Protein AF-A0A368TE28-F1 (afdb_monomer_lite)

Sequence (108 aa):
MIFASASGVLGYGISDTSSVEEIRNESIMNYPGFDHIDAVKDGRVYFVSTGTSSTHHSVWLSCMAKYFYPELFEDVDPVAIHKEWLETFLGIEYEGVYAYPTPWIEGS

pLDDT: mean 89.83, std 8.9, range [46.59, 97.25]

Radius of gyration: 14.14 Å; chains: 1; bounding box: 33×26×39 Å

Structure (mmCIF, N/CA/C/O backbone):
data_AF-A0A368TE28-F1
#
_entry.id   AF-A0A368TE28-F1
#
loop_
_atom_site.group_PDB
_atom_site.id
_atom_site.type_symbol
_atom_site.label_atom_id
_atom_site.label_alt_id
_atom_site.label_comp_id
_atom_site.label_asym_id
_atom_site.label_entity_id
_atom_site.label_seq_id
_atom_site.pdbx_PDB_ins_code
_atom_site.Cartn_x
_atom_site.Cartn_y
_atom_site.Cartn_z
_atom_site.occupancy
_atom_site.B_iso_or_equiv
_atom_site.auth_seq_id
_atom_site.auth_comp_id
_atom_site.auth_asym_id
_atom_site.auth_atom_id
_atom_site.pdbx_PDB_model_num
ATOM 1 N N . MET A 1 1 ? 6.717 -8.311 -10.764 1.00 78.31 1 MET A N 1
ATOM 2 C CA . MET A 1 1 ? 6.165 -7.369 -9.773 1.00 78.31 1 MET A CA 1
ATOM 3 C C . MET A 1 1 ? 7.274 -6.953 -8.825 1.00 78.31 1 MET A C 1
ATOM 5 O O . MET A 1 1 ? 8.075 -7.811 -8.472 1.00 78.31 1 MET A O 1
ATOM 9 N N . ILE A 1 2 ? 7.336 -5.676 -8.455 1.00 83.81 2 ILE A N 1
ATOM 10 C CA . ILE A 1 2 ? 8.302 -5.132 -7.486 1.00 83.81 2 ILE A CA 1
ATOM 11 C C . ILE A 1 2 ? 7.530 -4.618 -6.266 1.00 83.81 2 ILE A C 1
ATOM 13 O O . ILE A 1 2 ? 6.571 -3.868 -6.439 1.00 83.81 2 ILE A O 1
ATOM 17 N N . PHE A 1 3 ? 7.969 -5.008 -5.062 1.00 76.31 3 PHE A N 1
ATOM 18 C CA . PHE A 1 3 ? 7.515 -4.427 -3.795 1.00 76.31 3 PHE A CA 1
ATOM 19 C C . PHE A 1 3 ? 8.614 -3.619 -3.142 1.00 76.31 3 PHE A C 1
ATOM 21 O O . PHE A 1 3 ? 9.717 -4.121 -2.926 1.00 76.31 3 PHE A O 1
ATOM 28 N N . ALA A 1 4 ? 8.268 -2.399 -2.763 1.00 78.25 4 ALA A N 1
ATOM 29 C CA . ALA A 1 4 ? 9.099 -1.562 -1.926 1.00 78.25 4 ALA A CA 1
ATOM 30 C C . ALA A 1 4 ? 8.356 -1.208 -0.633 1.00 78.25 4 ALA A C 1
ATOM 32 O O . ALA A 1 4 ? 7.145 -0.983 -0.614 1.00 78.25 4 ALA A O 1
ATOM 33 N N . SER A 1 5 ? 9.102 -1.164 0.467 1.00 69.19 5 SER A N 1
ATOM 34 C CA . SER A 1 5 ? 8.631 -0.545 1.702 1.00 69.19 5 SER A CA 1
ATOM 35 C C . SER A 1 5 ? 8.888 0.954 1.613 1.00 69.19 5 SER A C 1
ATOM 37 O O . SER A 1 5 ? 9.985 1.371 1.240 1.00 69.19 5 SER A O 1
ATOM 39 N N . ALA A 1 6 ? 7.889 1.759 1.957 1.00 64.44 6 ALA A N 1
ATOM 40 C CA . ALA A 1 6 ? 7.952 3.214 1.882 1.00 64.44 6 ALA A CA 1
ATOM 41 C C . ALA A 1 6 ? 7.904 3.807 3.301 1.00 64.44 6 ALA A C 1
ATOM 43 O O . ALA A 1 6 ? 6.858 4.229 3.790 1.00 64.44 6 ALA A O 1
ATOM 44 N N . SER A 1 7 ? 9.043 3.793 4.001 1.00 66.75 7 SER A N 1
ATOM 45 C CA . SER A 1 7 ? 9.148 4.424 5.323 1.00 66.75 7 SER A CA 1
ATOM 46 C C . SER A 1 7 ? 9.151 5.944 5.176 1.00 66.75 7 SER A C 1
ATOM 48 O O . SER A 1 7 ? 9.985 6.488 4.458 1.00 66.75 7 SER A O 1
ATOM 50 N N . GLY A 1 8 ? 8.241 6.630 5.867 1.00 79.38 8 GLY A N 1
ATOM 51 C CA . GLY A 1 8 ? 8.164 8.097 5.879 1.00 79.38 8 GLY A CA 1
ATOM 52 C C . GLY A 1 8 ? 7.451 8.737 4.683 1.00 79.38 8 GLY A C 1
ATOM 53 O O . GLY A 1 8 ? 7.297 9.951 4.682 1.00 79.38 8 GLY A O 1
ATOM 54 N N . VAL A 1 9 ? 6.990 7.949 3.703 1.00 88.38 9 VAL A N 1
ATOM 55 C CA . VAL A 1 9 ? 6.186 8.431 2.556 1.00 88.38 9 VAL A CA 1
ATOM 56 C C . VAL A 1 9 ? 4.835 7.716 2.420 1.00 88.38 9 VAL A C 1
ATOM 58 O O . VAL A 1 9 ? 4.032 8.080 1.574 1.00 88.38 9 VAL A O 1
ATOM 61 N N . LEU A 1 10 ? 4.579 6.698 3.251 1.00 92.56 10 LEU A N 1
ATOM 62 C CA . LEU A 1 10 ? 3.284 6.033 3.421 1.00 92.56 10 LEU A CA 1
ATOM 63 C C . LEU A 1 10 ? 3.083 5.660 4.895 1.00 92.56 10 LEU A C 1
ATOM 65 O O . LEU A 1 10 ? 4.006 5.173 5.556 1.00 92.56 10 LEU A O 1
ATOM 69 N N . GLY A 1 11 ? 1.867 5.815 5.407 1.00 91.38 11 GLY A N 1
ATOM 70 C CA . GLY A 1 11 ? 1.501 5.453 6.770 1.00 91.38 11 GLY A CA 1
ATOM 71 C C . GLY A 1 11 ? 0.487 6.402 7.402 1.00 91.38 11 GLY A C 1
ATOM 72 O O . GLY A 1 11 ? -0.138 7.219 6.730 1.00 91.38 11 GLY A O 1
ATOM 73 N N . TYR A 1 12 ? 0.354 6.273 8.722 1.00 91.44 12 TYR A N 1
ATOM 74 C CA . TYR A 1 12 ? -0.582 7.061 9.521 1.00 91.44 12 TYR A CA 1
ATOM 75 C C . TYR A 1 12 ? -0.305 8.563 9.375 1.00 91.44 12 TYR A C 1
ATOM 77 O O . TYR A 1 12 ? 0.845 8.989 9.501 1.00 91.44 12 TYR A O 1
ATOM 85 N N . GLY A 1 13 ? -1.349 9.353 9.120 1.00 91.69 13 GLY A N 1
ATOM 86 C CA . GLY A 1 13 ? -1.250 10.811 8.969 1.00 91.69 13 GLY A CA 1
ATOM 87 C C . GLY A 1 13 ? -0.617 11.297 7.658 1.00 91.69 13 GLY A C 1
ATOM 88 O O . GLY A 1 13 ? -0.397 12.495 7.493 1.00 91.69 13 GLY A O 1
ATOM 89 N N . ILE A 1 14 ? -0.307 10.398 6.717 1.00 92.12 14 ILE A N 1
ATOM 90 C CA . ILE A 1 14 ? 0.209 10.762 5.390 1.00 92.12 14 ILE A CA 1
ATOM 91 C C . ILE A 1 14 ? -0.936 10.718 4.383 1.00 92.12 14 ILE A C 1
ATOM 93 O O . ILE A 1 14 ? -1.401 9.637 4.039 1.00 92.12 14 ILE A O 1
ATOM 97 N N . SER A 1 15 ? -1.379 11.876 3.900 1.00 90.38 15 SER A N 1
ATOM 98 C CA . SER A 1 15 ? -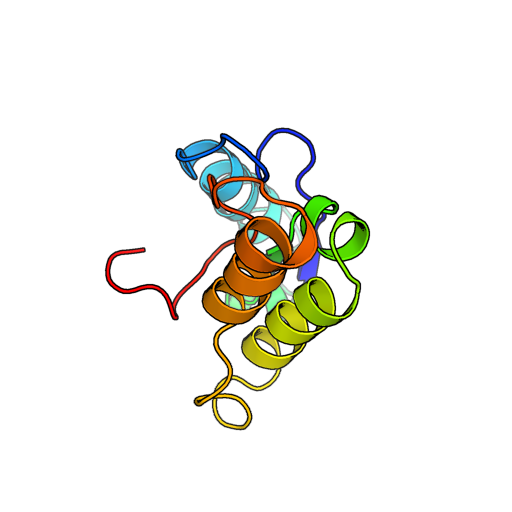2.418 11.993 2.863 1.00 90.38 15 SER A CA 1
ATOM 99 C C . SER A 1 15 ? -1.870 12.332 1.475 1.00 90.38 15 SER A C 1
ATOM 101 O O . SER A 1 15 ? -2.542 12.072 0.481 1.00 90.38 15 SER A O 1
ATOM 103 N N . ASP A 1 16 ? -0.660 12.888 1.398 1.00 91.31 16 ASP A N 1
ATOM 104 C CA . ASP A 1 16 ? 0.002 13.231 0.140 1.00 91.31 16 ASP A CA 1
ATOM 105 C C . ASP A 1 16 ? 0.806 12.042 -0.401 1.00 91.31 16 ASP A C 1
ATOM 107 O O . ASP A 1 16 ? 1.740 11.555 0.238 1.00 91.31 16 ASP A O 1
ATOM 111 N N . THR A 1 17 ? 0.445 11.582 -1.596 1.00 92.88 17 THR A N 1
ATOM 112 C CA . THR A 1 17 ? 1.108 10.478 -2.297 1.00 92.88 17 THR A CA 1
ATOM 113 C C . THR A 1 17 ? 2.202 10.947 -3.255 1.00 92.88 17 THR A C 1
ATOM 115 O O . THR A 1 17 ? 2.920 10.104 -3.795 1.00 92.88 17 THR A O 1
ATOM 118 N N . SER A 1 18 ? 2.406 12.259 -3.423 1.00 93.00 18 SER A N 1
ATOM 119 C CA . SER A 1 18 ? 3.356 12.820 -4.397 1.00 93.00 18 SER A CA 1
ATOM 120 C C 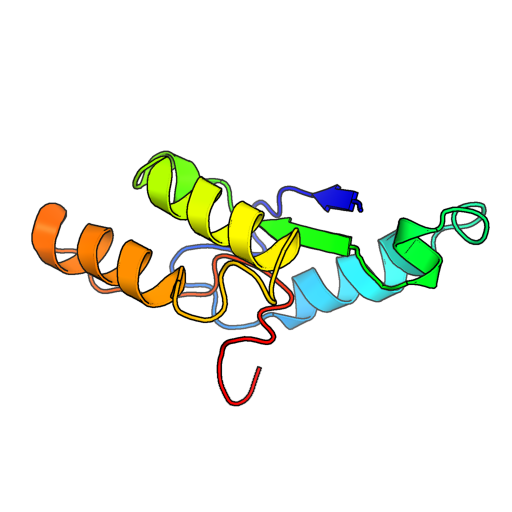. SER A 1 18 ? 4.772 12.264 -4.223 1.00 93.00 18 SER A C 1
ATOM 122 O O . SER A 1 18 ? 5.430 11.918 -5.198 1.00 93.00 18 SER A O 1
ATOM 124 N N . SER A 1 19 ? 5.243 12.099 -2.980 1.00 92.25 19 SER A N 1
ATOM 125 C CA . SER A 1 19 ? 6.586 11.561 -2.720 1.00 92.25 19 SER A CA 1
ATOM 126 C C . SER A 1 19 ? 6.734 10.089 -3.113 1.00 92.25 19 SER A C 1
ATOM 128 O O . SER A 1 19 ? 7.766 9.699 -3.657 1.00 92.25 19 SER A O 1
ATOM 130 N N . VAL A 1 20 ? 5.732 9.244 -2.843 1.00 94.00 20 VAL A N 1
ATOM 131 C CA . VAL A 1 20 ? 5.797 7.828 -3.247 1.00 94.00 20 VAL A CA 1
ATOM 132 C C . VAL A 1 20 ? 5.582 7.672 -4.753 1.00 94.00 20 VAL A C 1
ATOM 134 O O . VAL A 1 20 ? 6.198 6.800 -5.366 1.00 94.00 20 VAL A O 1
ATOM 137 N N . GLU A 1 21 ? 4.781 8.547 -5.360 1.00 94.31 21 GLU A N 1
ATOM 138 C CA . GLU A 1 21 ? 4.622 8.642 -6.807 1.00 94.31 21 GLU A CA 1
ATOM 139 C C . GLU A 1 21 ? 5.940 9.011 -7.494 1.00 94.31 21 GLU A C 1
ATOM 141 O O . GLU A 1 21 ? 6.354 8.317 -8.422 1.00 94.31 21 GLU A O 1
ATOM 146 N N . GLU A 1 22 ? 6.641 10.033 -7.001 1.00 93.56 22 GLU A N 1
ATOM 147 C CA . GLU A 1 22 ? 7.949 10.448 -7.512 1.00 93.56 22 GLU A CA 1
ATOM 148 C C . GLU A 1 22 ? 8.973 9.311 -7.395 1.00 93.56 22 GLU A C 1
ATOM 150 O O . GLU A 1 22 ? 9.644 8.968 -8.368 1.00 93.56 22 GLU A O 1
ATOM 155 N N . ILE A 1 23 ? 9.052 8.641 -6.239 1.00 93.31 23 ILE A N 1
ATOM 156 C CA . ILE A 1 23 ? 9.945 7.484 -6.062 1.00 93.31 23 ILE A CA 1
ATOM 157 C C . ILE A 1 23 ? 9.584 6.368 -7.050 1.00 93.31 23 ILE A C 1
ATOM 159 O O . ILE A 1 23 ? 10.466 5.774 -7.677 1.00 93.31 23 ILE A O 1
ATOM 163 N N . ARG A 1 24 ? 8.293 6.061 -7.210 1.00 93.94 24 ARG A N 1
ATOM 164 C CA . ARG A 1 24 ? 7.846 5.029 -8.144 1.00 93.94 24 ARG A CA 1
ATOM 165 C C . ARG A 1 24 ? 8.241 5.385 -9.572 1.00 93.94 24 ARG A C 1
ATOM 167 O O . ARG A 1 24 ? 8.904 4.582 -10.225 1.00 93.94 24 ARG A O 1
ATOM 174 N N . ASN A 1 25 ? 7.818 6.549 -10.044 1.00 92.62 25 ASN A N 1
ATOM 175 C CA . ASN A 1 25 ? 7.881 6.931 -11.448 1.00 92.62 25 ASN A CA 1
ATOM 176 C C . ASN A 1 25 ? 9.297 7.361 -11.837 1.00 92.62 25 ASN A C 1
ATOM 178 O O . ASN A 1 25 ? 9.872 6.815 -12.774 1.00 92.62 25 ASN A O 1
ATOM 182 N N . GLU A 1 26 ? 9.900 8.267 -11.073 1.00 91.00 26 GLU A N 1
ATOM 183 C CA . GLU A 1 26 ? 11.180 8.871 -11.439 1.00 91.00 26 GLU A CA 1
ATOM 184 C C . GLU A 1 26 ? 12.382 8.035 -11.012 1.00 91.00 26 GLU A C 1
ATOM 186 O O . GLU A 1 26 ? 13.417 8.071 -11.675 1.00 91.00 26 GLU A O 1
ATOM 191 N N . SER A 1 27 ? 12.264 7.244 -9.939 1.00 90.81 27 SER A N 1
ATOM 192 C CA . SER A 1 27 ? 13.392 6.428 -9.469 1.00 90.81 27 SER A CA 1
ATOM 193 C C . SER A 1 27 ? 13.329 4.983 -9.948 1.00 90.81 27 SER A C 1
ATOM 195 O O . SER A 1 27 ? 14.302 4.511 -10.521 1.00 90.81 27 SER A O 1
ATOM 197 N N . ILE A 1 28 ? 12.230 4.256 -9.704 1.00 91.88 28 ILE A N 1
ATOM 198 C CA . ILE A 1 28 ? 12.170 2.810 -10.001 1.00 91.88 28 ILE A CA 1
ATOM 199 C C . ILE A 1 28 ? 11.801 2.551 -11.461 1.00 91.88 28 ILE A C 1
ATOM 201 O O . ILE A 1 28 ? 12.472 1.769 -12.134 1.00 91.88 28 ILE A O 1
ATOM 205 N N . MET A 1 29 ? 10.733 3.183 -11.948 1.00 93.00 29 MET A N 1
ATOM 206 C CA . MET A 1 29 ? 10.228 2.951 -13.303 1.00 93.00 29 MET A CA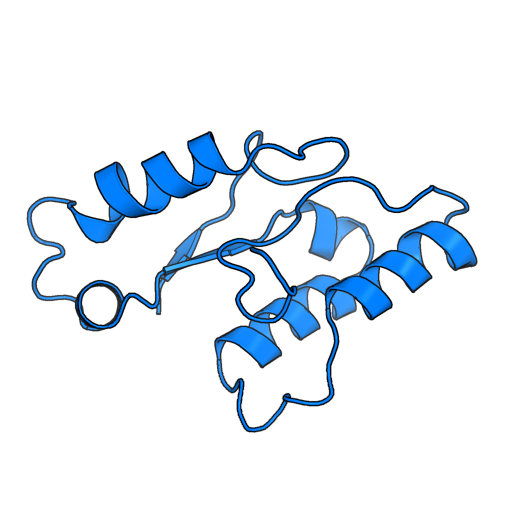 1
ATOM 207 C C . MET A 1 29 ? 11.192 3.480 -14.373 1.00 93.00 29 MET A C 1
ATOM 209 O O . MET A 1 29 ? 11.341 2.850 -15.416 1.00 93.00 29 MET A O 1
ATOM 213 N N . ASN A 1 30 ? 11.893 4.581 -14.086 1.00 92.75 30 ASN A N 1
ATOM 214 C CA . ASN A 1 30 ? 12.878 5.200 -14.977 1.00 92.75 30 ASN A CA 1
ATOM 215 C C . ASN A 1 30 ? 14.336 4.795 -14.671 1.00 92.75 30 ASN A C 1
ATOM 217 O O . ASN A 1 30 ? 15.266 5.381 -15.232 1.00 92.75 30 ASN A O 1
ATOM 221 N N . TYR A 1 31 ? 14.570 3.805 -13.795 1.00 93.50 31 TYR A N 1
ATOM 222 C CA . TYR A 1 31 ? 15.932 3.427 -13.413 1.00 93.50 31 TYR A CA 1
ATOM 223 C C . TYR A 1 31 ? 16.730 2.910 -14.626 1.00 93.50 31 TYR A C 1
ATOM 225 O O . TYR A 1 31 ? 16.273 1.985 -15.310 1.00 93.50 31 TYR A O 1
ATOM 233 N N . PRO A 1 32 ? 17.945 3.430 -14.891 1.00 93.94 32 PRO A N 1
ATOM 234 C CA . PRO A 1 32 ? 18.771 2.943 -15.987 1.00 93.94 32 PRO A CA 1
ATOM 235 C C . PRO A 1 32 ? 19.041 1.439 -15.877 1.00 93.94 32 PRO A C 1
ATOM 237 O O . PRO A 1 32 ? 19.608 0.957 -14.898 1.00 93.94 32 PRO A O 1
ATOM 240 N N . GLY A 1 33 ? 18.644 0.696 -16.909 1.00 91.81 33 GLY A N 1
ATOM 241 C CA . GLY A 1 33 ? 18.787 -0.754 -16.960 1.00 91.81 33 GLY A CA 1
ATOM 242 C C . GLY A 1 33 ? 17.628 -1.533 -16.343 1.00 91.81 33 GLY A C 1
ATOM 243 O O . GLY A 1 33 ? 17.735 -2.748 -16.262 1.00 91.81 33 GLY A O 1
ATOM 244 N N . PHE A 1 34 ? 16.532 -0.903 -15.907 1.00 94.00 34 PHE A N 1
ATOM 245 C CA . PHE A 1 34 ? 15.311 -1.616 -15.485 1.00 94.00 34 PHE A CA 1
ATOM 246 C C . PHE A 1 34 ? 14.272 -1.759 -16.607 1.00 94.00 34 PHE A C 1
ATOM 248 O O . PHE A 1 34 ? 13.281 -2.471 -16.454 1.00 94.00 34 PHE A O 1
ATOM 255 N N . ASP A 1 35 ? 14.533 -1.165 -17.765 1.00 91.56 35 ASP A N 1
ATOM 256 C CA . ASP A 1 35 ? 13.717 -1.202 -18.981 1.00 91.56 35 ASP A CA 1
ATOM 257 C C . ASP A 1 35 ? 13.430 -2.624 -19.496 1.00 91.56 35 ASP A C 1
ATOM 259 O O . ASP A 1 35 ? 12.402 -2.876 -20.125 1.00 91.56 35 ASP A O 1
ATOM 263 N N . HIS A 1 36 ? 14.299 -3.589 -19.190 1.00 93.94 36 HIS A N 1
ATOM 264 C CA . HIS A 1 36 ? 14.101 -4.990 -19.560 1.00 93.94 36 HIS A CA 1
ATOM 265 C C . HIS A 1 36 ? 13.232 -5.786 -18.569 1.00 93.94 36 HIS A C 1
ATOM 267 O O . HIS A 1 36 ? 12.815 -6.895 -18.908 1.00 93.94 36 HIS A O 1
ATOM 273 N N . ILE A 1 37 ? 12.930 -5.247 -17.384 1.00 95.31 37 ILE A N 1
ATOM 274 C CA . ILE A 1 37 ? 12.173 -5.930 -16.328 1.00 95.31 37 ILE A CA 1
ATOM 275 C C . ILE A 1 37 ? 10.672 -5.835 -16.624 1.00 95.31 37 ILE A C 1
ATOM 277 O O . ILE A 1 37 ? 10.102 -4.747 -16.644 1.00 95.31 37 ILE A O 1
ATOM 281 N N . ASP A 1 38 ? 9.992 -6.973 -16.768 1.00 95.56 38 ASP A N 1
ATOM 282 C CA . ASP A 1 38 ? 8.556 -7.000 -17.104 1.00 95.56 38 ASP A CA 1
ATOM 283 C C . ASP A 1 38 ? 7.683 -6.309 -16.049 1.00 95.56 38 ASP A C 1
ATOM 285 O O . ASP A 1 38 ? 6.697 -5.659 -16.366 1.00 95.56 38 ASP A O 1
ATOM 289 N N . ALA A 1 39 ? 8.085 -6.365 -14.776 1.00 91.88 39 ALA A N 1
ATOM 290 C CA . ALA A 1 39 ? 7.416 -5.620 -13.712 1.00 91.88 39 ALA A CA 1
ATOM 291 C C . ALA A 1 39 ? 7.383 -4.105 -13.970 1.00 91.88 39 ALA A C 1
ATOM 293 O O . ALA A 1 39 ? 6.397 -3.463 -13.629 1.00 91.88 39 ALA A O 1
ATOM 294 N N . VAL A 1 40 ? 8.453 -3.558 -14.548 1.00 92.94 40 VAL A N 1
ATOM 295 C CA . VAL A 1 40 ? 8.574 -2.134 -14.869 1.00 92.94 40 VAL A CA 1
ATOM 296 C C . VAL A 1 40 ? 7.818 -1.825 -16.156 1.00 92.94 40 VAL A C 1
ATOM 298 O O . VAL A 1 40 ? 7.017 -0.898 -16.167 1.00 92.94 40 VAL A O 1
ATOM 301 N N . LYS A 1 41 ? 7.959 -2.653 -17.199 1.00 93.38 41 LYS A N 1
ATOM 302 C CA . LYS A 1 41 ? 7.194 -2.496 -18.452 1.00 93.38 41 LYS A CA 1
ATOM 303 C C . LYS A 1 41 ? 5.683 -2.487 -18.222 1.00 93.38 41 LYS A C 1
ATOM 305 O O . LYS A 1 41 ? 4.976 -1.679 -18.811 1.00 93.38 41 LYS A O 1
ATOM 310 N N . ASP A 1 42 ? 5.209 -3.357 -17.334 1.00 92.44 42 ASP A N 1
ATOM 311 C CA . ASP A 1 42 ? 3.785 -3.521 -17.043 1.00 92.44 42 ASP A CA 1
ATOM 312 C C . ASP A 1 42 ? 3.284 -2.576 -15.933 1.00 92.44 42 ASP A C 1
ATOM 314 O O . ASP A 1 42 ? 2.141 -2.694 -15.496 1.00 92.44 42 ASP A O 1
ATOM 318 N N . GLY A 1 43 ? 4.131 -1.690 -15.390 1.00 91.38 43 GLY A N 1
ATOM 319 C CA . GLY A 1 43 ? 3.750 -0.790 -14.293 1.00 91.38 43 GLY A CA 1
ATOM 320 C C . GLY A 1 43 ? 3.433 -1.484 -12.961 1.00 91.38 43 GLY A C 1
ATOM 321 O O . GLY A 1 43 ? 2.844 -0.873 -12.065 1.00 91.38 43 GLY A O 1
ATOM 322 N N . ARG A 1 44 ? 3.845 -2.743 -12.789 1.00 92.88 44 ARG A N 1
ATOM 323 C CA . ARG A 1 44 ? 3.615 -3.579 -11.597 1.00 92.88 44 ARG A CA 1
ATOM 324 C C . ARG A 1 44 ? 4.669 -3.329 -10.517 1.00 92.88 44 ARG A C 1
ATOM 326 O O . ARG A 1 44 ? 5.399 -4.245 -10.111 1.00 92.88 44 ARG A O 1
ATOM 333 N N . VAL A 1 45 ? 4.740 -2.075 -10.079 1.00 93.62 45 VAL A N 1
ATOM 334 C CA . VAL A 1 45 ? 5.581 -1.578 -8.983 1.00 93.62 45 VAL A CA 1
ATOM 335 C C . VAL A 1 45 ? 4.666 -1.006 -7.911 1.00 93.62 45 VAL A C 1
ATOM 337 O O . VAL A 1 45 ? 3.938 -0.045 -8.170 1.00 93.62 45 VAL A O 1
ATOM 340 N N . TYR A 1 46 ? 4.711 -1.610 -6.728 1.00 93.69 46 TYR A N 1
ATOM 341 C CA . TYR A 1 46 ? 3.785 -1.341 -5.638 1.00 93.69 46 TYR A CA 1
ATOM 342 C C . TYR A 1 46 ? 4.536 -1.073 -4.336 1.00 93.69 46 TYR A C 1
ATOM 344 O O . TYR A 1 46 ? 5.611 -1.621 -4.070 1.00 93.69 46 TYR A O 1
ATOM 352 N N . PHE A 1 47 ? 3.924 -0.255 -3.497 1.00 94.31 47 PHE A N 1
ATOM 353 C CA . PHE A 1 47 ? 4.424 0.148 -2.200 1.00 94.31 47 PHE A CA 1
ATOM 354 C C . PHE A 1 47 ? 3.386 -0.197 -1.148 1.00 94.31 47 PHE A C 1
ATOM 356 O O . PHE A 1 47 ? 2.195 0.042 -1.346 1.00 94.31 47 PHE A O 1
ATOM 363 N N . VAL A 1 48 ? 3.835 -0.756 -0.027 1.00 92.25 48 VAL A N 1
ATOM 364 C CA . VAL A 1 48 ? 2.991 -0.984 1.150 1.00 92.25 48 VAL A CA 1
ATOM 365 C C . VAL A 1 48 ? 3.765 -0.580 2.395 1.00 92.25 48 VAL A C 1
ATOM 367 O O . VAL A 1 48 ? 4.902 -1.004 2.605 1.00 92.25 48 VAL A O 1
ATOM 370 N N . SER A 1 49 ? 3.146 0.263 3.216 1.00 91.88 49 SER A N 1
ATOM 371 C CA . SER A 1 49 ? 3.689 0.716 4.491 1.00 91.88 49 SER A CA 1
ATOM 372 C C . SER A 1 49 ? 3.814 -0.459 5.455 1.00 91.88 49 SER A C 1
ATOM 374 O O . SER A 1 49 ? 2.889 -1.263 5.605 1.00 91.88 49 SER A O 1
ATOM 376 N N . THR A 1 50 ? 4.929 -0.528 6.181 1.00 86.50 50 THR A N 1
ATOM 377 C CA . THR A 1 50 ? 5.133 -1.518 7.251 1.00 86.50 50 THR A CA 1
ATOM 378 C C . THR A 1 50 ? 4.112 -1.377 8.378 1.00 86.50 50 THR A C 1
ATOM 380 O O . THR A 1 50 ? 3.833 -2.361 9.061 1.00 86.50 50 THR A O 1
ATOM 383 N N . GLY A 1 51 ? 3.490 -0.198 8.521 1.00 84.50 51 GLY A N 1
ATOM 384 C CA . GLY A 1 51 ? 2.398 0.041 9.464 1.00 84.50 51 GLY A CA 1
ATOM 385 C C . GLY A 1 51 ? 1.235 -0.941 9.302 1.00 84.50 51 GLY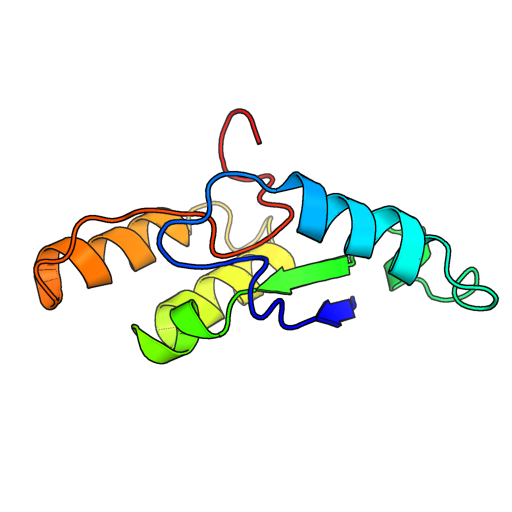 A C 1
ATOM 386 O O . GLY A 1 51 ? 0.650 -1.341 10.300 1.00 84.50 51 GLY A O 1
ATOM 387 N N . THR A 1 52 ? 0.967 -1.418 8.082 1.00 84.25 52 THR A N 1
ATOM 388 C CA . THR A 1 52 ? -0.074 -2.432 7.828 1.00 84.25 52 THR A CA 1
ATOM 389 C C . THR A 1 52 ? 0.211 -3.747 8.552 1.00 84.25 52 THR A C 1
ATOM 391 O O . THR A 1 52 ? -0.655 -4.266 9.249 1.00 84.25 52 THR A O 1
ATOM 394 N N . SER A 1 53 ? 1.443 -4.261 8.463 1.00 84.00 53 SER A N 1
ATOM 395 C CA . SER A 1 53 ? 1.830 -5.499 9.146 1.00 84.00 53 SER A CA 1
ATOM 396 C C . SER A 1 53 ? 1.962 -5.312 10.657 1.00 84.00 53 SER A C 1
ATOM 398 O O . SER A 1 53 ? 1.781 -6.283 11.388 1.00 84.00 53 SER A O 1
ATOM 400 N N . SER A 1 54 ? 2.284 -4.099 11.118 1.00 85.50 54 SER A N 1
ATOM 401 C CA . SER A 1 54 ? 2.340 -3.766 12.546 1.00 85.50 54 SER A CA 1
ATOM 402 C C . SER A 1 54 ? 0.952 -3.643 13.177 1.00 85.50 54 SER A C 1
ATOM 404 O O . SER A 1 54 ? 0.801 -3.998 14.341 1.00 85.50 54 SER A O 1
ATOM 406 N N . THR A 1 55 ? -0.057 -3.166 12.433 1.00 89.00 55 THR A N 1
ATOM 407 C CA . THR A 1 55 ? -1.458 -3.169 12.884 1.00 89.00 55 THR A CA 1
ATOM 408 C C . THR A 1 55 ? -1.968 -4.602 12.999 1.00 89.00 55 THR A C 1
ATOM 410 O O . THR A 1 55 ? -2.331 -5.042 14.085 1.00 89.00 55 THR A O 1
ATOM 413 N N . HIS A 1 56 ? -1.975 -5.337 11.885 1.00 92.62 56 HIS A N 1
ATOM 414 C CA . HIS A 1 56 ? -2.257 -6.767 11.863 1.00 92.62 56 HIS A CA 1
ATOM 415 C C . HIS A 1 56 ? -1.840 -7.361 10.515 1.00 92.62 56 HIS A C 1
ATOM 417 O O . HIS A 1 56 ? -2.106 -6.791 9.457 1.00 92.62 56 HIS A O 1
ATOM 423 N N . HIS A 1 57 ? -1.240 -8.552 10.520 1.00 91.44 57 HIS A N 1
ATOM 424 C CA . HIS A 1 57 ? -0.681 -9.143 9.301 1.00 91.44 57 HIS A CA 1
ATOM 425 C C . HIS A 1 57 ? -1.723 -9.384 8.189 1.00 91.44 57 HIS A C 1
ATOM 427 O O . HIS A 1 57 ? -1.381 -9.335 7.008 1.00 91.44 57 HIS A O 1
ATOM 433 N N . SER A 1 58 ? -3.006 -9.570 8.534 1.00 93.25 58 SER A N 1
ATOM 434 C CA . SER A 1 58 ? -4.076 -9.710 7.533 1.00 93.25 58 SER A CA 1
ATOM 435 C C . SER A 1 58 ? -4.250 -8.470 6.655 1.00 93.25 58 SER A C 1
ATOM 437 O O . SER A 1 58 ? -4.622 -8.617 5.498 1.00 93.25 58 SER A O 1
ATOM 439 N N . VAL A 1 59 ? -3.970 -7.271 7.178 1.00 94.00 59 VAL A N 1
ATOM 440 C CA . VAL A 1 59 ? -4.050 -6.015 6.415 1.00 94.00 59 VAL A CA 1
ATOM 441 C C . VAL A 1 59 ? -2.973 -5.987 5.334 1.00 94.00 59 VAL A C 1
ATOM 443 O O . VAL A 1 59 ? -3.226 -5.653 4.182 1.00 94.00 59 VAL A O 1
ATOM 446 N N . TRP A 1 60 ? -1.750 -6.378 5.691 1.00 91.94 60 TRP A N 1
ATOM 447 C CA . TRP A 1 60 ? -0.665 -6.458 4.718 1.00 91.94 60 TRP A CA 1
ATOM 448 C C . TRP A 1 60 ? -0.964 -7.514 3.642 1.00 91.94 60 TRP A C 1
ATOM 450 O O . TRP A 1 60 ? -0.784 -7.260 2.450 1.00 91.94 60 TRP A O 1
ATOM 460 N N . LEU A 1 61 ? -1.481 -8.679 4.050 1.00 94.31 61 LEU A N 1
ATOM 461 C CA . LEU A 1 61 ? -1.848 -9.758 3.131 1.00 94.31 61 LEU A CA 1
ATOM 462 C C . LEU A 1 61 ? -2.995 -9.383 2.188 1.00 94.31 61 LEU A C 1
ATOM 464 O O . LEU A 1 61 ? -2.935 -9.761 1.020 1.00 94.31 61 LEU A O 1
ATOM 468 N N . SER A 1 62 ? -4.009 -8.641 2.645 1.00 94.75 62 SER A N 1
ATOM 469 C CA . SER A 1 62 ? -5.112 -8.211 1.777 1.00 94.75 62 SER A CA 1
ATOM 470 C C . SER A 1 62 ? -4.633 -7.244 0.691 1.00 94.75 62 SER A C 1
ATOM 472 O O . SER A 1 62 ? -5.004 -7.414 -0.470 1.00 94.75 62 SER A O 1
ATOM 474 N N . CYS A 1 63 ? -3.728 -6.311 1.020 1.00 93.56 63 CYS A N 1
ATOM 475 C CA . CYS A 1 63 ? -3.058 -5.468 0.026 1.00 93.56 63 CYS A CA 1
ATOM 476 C C . CYS A 1 63 ? -2.311 -6.313 -1.019 1.00 93.56 63 CYS A C 1
ATOM 478 O O . CYS A 1 63 ? -2.485 -6.108 -2.218 1.00 93.56 63 CYS A O 1
ATOM 480 N N . MET A 1 64 ? -1.497 -7.283 -0.582 1.00 92.62 64 MET A N 1
ATOM 481 C CA . MET A 1 64 ? -0.759 -8.165 -1.499 1.00 92.62 64 MET A CA 1
ATOM 482 C C . MET A 1 64 ? -1.699 -8.966 -2.400 1.00 92.62 64 MET A C 1
ATOM 484 O O . MET A 1 64 ? -1.523 -8.978 -3.614 1.00 92.62 64 MET A O 1
ATOM 488 N N . ALA A 1 65 ? -2.716 -9.607 -1.822 1.00 93.69 65 ALA A N 1
ATOM 489 C CA . ALA A 1 65 ? -3.678 -10.418 -2.559 1.00 93.69 65 ALA A CA 1
ATOM 490 C C . ALA A 1 65 ? -4.341 -9.611 -3.684 1.00 93.69 65 ALA A C 1
ATOM 492 O O . ALA A 1 65 ? -4.364 -10.062 -4.832 1.00 93.69 65 ALA A O 1
ATOM 493 N N . LYS A 1 66 ? -4.775 -8.382 -3.377 1.00 93.12 66 LYS A N 1
ATOM 494 C CA . LYS A 1 66 ? -5.421 -7.498 -4.350 1.00 93.12 66 LYS A CA 1
ATOM 495 C C . LYS A 1 66 ? -4.472 -7.008 -5.443 1.00 93.12 66 LYS A C 1
ATOM 497 O O . LYS A 1 66 ? -4.874 -6.935 -6.598 1.00 93.12 66 LYS A O 1
ATOM 502 N N . TYR A 1 67 ? -3.203 -6.746 -5.124 1.00 93.06 67 TYR A N 1
ATOM 503 C CA . TYR A 1 67 ? -2.205 -6.426 -6.149 1.00 93.06 67 TYR A CA 1
ATOM 504 C C . TYR A 1 67 ? -1.892 -7.604 -7.074 1.00 93.06 67 TYR A C 1
ATOM 506 O O . TYR A 1 67 ? -1.639 -7.403 -8.260 1.00 93.06 67 TYR A O 1
ATOM 514 N N . PHE A 1 68 ? -1.854 -8.827 -6.541 1.00 91.31 68 PHE A N 1
ATOM 515 C CA . PHE A 1 68 ? -1.366 -9.983 -7.299 1.00 91.31 68 PHE A CA 1
ATOM 516 C C . PHE A 1 68 ? -2.457 -10.529 -8.208 1.00 91.31 68 PHE A C 1
ATOM 518 O O . PHE A 1 68 ? -2.179 -10.943 -9.332 1.00 91.31 68 PHE A O 1
ATOM 525 N N . TYR A 1 69 ? -3.687 -10.540 -7.698 1.00 92.69 69 TYR A N 1
ATOM 526 C CA . TYR A 1 69 ? -4.825 -11.170 -8.341 1.00 92.69 69 TYR A CA 1
ATOM 527 C C . TYR A 1 69 ? -6.080 -10.301 -8.172 1.00 92.69 69 TYR A C 1
ATOM 529 O O . TYR A 1 69 ? -7.032 -10.726 -7.516 1.00 92.69 69 TYR A O 1
ATOM 537 N N . PRO A 1 70 ? -6.104 -9.086 -8.750 1.00 91.06 70 PRO A N 1
ATOM 538 C CA . PRO A 1 70 ? -7.209 -8.145 -8.562 1.00 91.06 70 PRO A CA 1
ATOM 539 C C . PRO A 1 70 ? -8.567 -8.728 -8.974 1.00 91.06 70 PRO A C 1
ATOM 541 O O . PRO A 1 70 ? -9.561 -8.438 -8.322 1.00 91.06 70 PRO A O 1
ATOM 544 N N . GLU A 1 71 ? -8.601 -9.590 -9.995 1.00 92.69 71 GLU A N 1
ATOM 545 C CA . GLU A 1 71 ? -9.823 -10.265 -10.460 1.00 92.69 71 GLU A CA 1
ATOM 546 C C . GLU A 1 71 ? -10.323 -11.348 -9.491 1.00 92.69 71 GLU A C 1
ATOM 548 O O . GLU A 1 71 ? -11.523 -11.561 -9.371 1.00 92.69 71 GLU A O 1
ATOM 553 N N . LEU A 1 72 ? -9.420 -12.041 -8.784 1.00 95.94 72 LEU A N 1
ATOM 554 C CA . LEU A 1 72 ? -9.805 -13.065 -7.801 1.00 95.94 72 LEU A CA 1
ATOM 555 C C . LEU A 1 72 ? -10.203 -12.466 -6.448 1.00 95.94 72 LEU A C 1
ATOM 557 O O . LEU A 1 72 ? -10.886 -13.130 -5.677 1.00 95.94 72 LEU A O 1
ATOM 561 N N . PHE A 1 73 ? -9.747 -11.248 -6.156 1.00 94.38 73 PHE A N 1
ATOM 562 C CA . PHE A 1 73 ? -9.983 -10.540 -4.896 1.00 94.38 73 PHE A CA 1
ATOM 563 C C . PHE A 1 73 ? -10.684 -9.198 -5.142 1.00 94.38 73 PHE A C 1
ATOM 565 O O . PHE A 1 73 ? -10.360 -8.178 -4.520 1.00 94.38 73 PHE A O 1
ATOM 572 N N . GLU A 1 74 ? -11.629 -9.175 -6.083 1.00 91.81 74 GLU A N 1
ATOM 573 C CA . GLU A 1 74 ? -12.393 -7.972 -6.424 1.00 91.81 74 GLU A CA 1
ATOM 574 C C . GLU A 1 74 ? -13.223 -7.464 -5.233 1.00 91.81 74 GLU A C 1
ATOM 576 O O . GLU A 1 74 ? -13.303 -6.256 -5.011 1.00 91.81 74 GLU A O 1
ATOM 581 N N . ASP A 1 75 ? -13.722 -8.386 -4.410 1.00 92.81 75 ASP A N 1
ATOM 582 C CA . ASP A 1 75 ? -14.571 -8.173 -3.236 1.00 92.81 75 ASP A CA 1
ATOM 583 C C . ASP A 1 75 ? -13.795 -7.818 -1.956 1.00 92.81 75 ASP A C 1
ATOM 585 O O . ASP A 1 75 ? -14.369 -7.301 -0.998 1.00 92.81 75 ASP A O 1
ATOM 589 N N . VAL A 1 76 ? -12.483 -8.063 -1.927 1.00 93.25 76 VAL A N 1
ATOM 590 C CA . VAL A 1 76 ? -11.632 -7.728 -0.779 1.00 93.25 76 VAL A CA 1
ATOM 591 C C . VAL A 1 76 ? -11.326 -6.237 -0.771 1.00 93.25 76 VAL A C 1
ATOM 593 O O . VAL A 1 76 ? -10.711 -5.732 -1.704 1.00 93.25 76 VAL A O 1
ATOM 596 N N . ASP A 1 77 ? -11.657 -5.529 0.304 1.00 93.25 77 ASP A N 1
ATOM 597 C CA . ASP A 1 77 ? -11.242 -4.138 0.508 1.00 93.25 77 ASP A CA 1
ATOM 598 C C . ASP A 1 77 ? -10.160 -4.052 1.606 1.00 93.25 77 ASP A C 1
ATOM 600 O O . ASP A 1 77 ? -10.471 -4.149 2.800 1.00 93.25 77 ASP A O 1
ATOM 604 N N . PRO A 1 78 ? -8.873 -3.869 1.238 1.00 93.62 78 PRO A N 1
ATOM 605 C CA . PRO A 1 78 ? -7.795 -3.730 2.213 1.00 93.62 78 PRO A CA 1
ATOM 606 C C . PRO A 1 78 ? -7.968 -2.525 3.143 1.00 93.62 78 PRO A C 1
ATOM 608 O O . PRO A 1 78 ? -7.548 -2.594 4.299 1.00 93.62 78 PRO A O 1
ATOM 611 N N . VAL A 1 79 ? -8.596 -1.444 2.664 1.00 93.31 79 VAL A N 1
ATOM 612 C CA . VAL A 1 79 ? -8.852 -0.230 3.448 1.00 93.31 79 VAL A CA 1
ATOM 613 C C . VAL A 1 79 ? -9.915 -0.511 4.499 1.00 93.31 79 VAL A C 1
ATOM 615 O O . VAL A 1 79 ? -9.692 -0.200 5.666 1.00 93.31 79 VAL A O 1
ATOM 618 N N . ALA A 1 80 ? -11.020 -1.164 4.129 1.00 94.31 80 ALA A N 1
ATOM 619 C CA . ALA A 1 80 ? -12.061 -1.545 5.084 1.00 94.31 80 ALA A CA 1
ATOM 620 C C . ALA A 1 80 ? -11.522 -2.469 6.189 1.00 94.31 80 ALA A C 1
ATOM 622 O O . ALA A 1 80 ? -11.777 -2.227 7.368 1.00 94.31 80 ALA A O 1
ATOM 623 N N . ILE A 1 81 ? -10.716 -3.475 5.825 1.00 95.31 81 ILE A N 1
ATOM 624 C CA . ILE A 1 81 ? -10.081 -4.385 6.794 1.00 95.31 81 ILE A CA 1
ATOM 625 C C . ILE A 1 81 ? -9.159 -3.606 7.742 1.00 95.31 81 ILE A C 1
ATOM 627 O O . ILE A 1 81 ? -9.157 -3.842 8.950 1.00 95.31 81 ILE A O 1
ATOM 631 N N . HIS A 1 82 ? -8.359 -2.671 7.222 1.00 95.06 82 HIS A N 1
ATOM 632 C CA . HIS A 1 82 ? -7.465 -1.867 8.059 1.00 95.06 82 HIS A CA 1
ATOM 633 C C . HIS A 1 82 ? -8.240 -0.926 8.983 1.00 95.06 82 HIS A C 1
ATOM 635 O O . HIS A 1 82 ? -7.916 -0.819 10.166 1.00 95.06 82 HIS A O 1
ATOM 641 N N . LYS A 1 83 ? -9.284 -0.286 8.458 1.00 95.44 83 LYS A N 1
ATOM 642 C CA . LYS A 1 83 ? -10.174 0.592 9.211 1.00 95.44 83 LYS A CA 1
ATOM 643 C C . LYS A 1 83 ? -10.835 -0.142 10.371 1.00 95.44 83 LYS A C 1
ATOM 645 O O . LYS A 1 83 ? -10.824 0.370 11.484 1.00 95.44 83 LYS A O 1
ATOM 650 N N . GLU A 1 84 ? -11.316 -1.365 10.151 1.00 96.25 84 GLU A N 1
ATOM 651 C CA . GLU A 1 84 ? -11.870 -2.203 11.218 1.00 96.25 84 GLU A CA 1
ATOM 652 C C . GLU A 1 84 ? -10.837 -2.454 12.329 1.00 96.25 84 GLU A C 1
ATOM 654 O O . GLU A 1 84 ? -11.132 -2.250 13.508 1.00 96.25 84 GLU A O 1
ATOM 659 N N . TRP A 1 85 ? -9.600 -2.812 11.960 1.00 96.06 85 TRP A N 1
ATOM 660 C CA . TRP A 1 85 ? -8.498 -2.988 12.910 1.00 96.06 85 TRP A CA 1
ATOM 661 C C . TRP A 1 85 ? -8.197 -1.739 13.738 1.00 96.06 85 TRP A C 1
ATOM 663 O O . TRP A 1 85 ? -8.095 -1.837 14.962 1.00 96.06 85 TRP A O 1
ATOM 673 N N . LEU A 1 86 ? -8.055 -0.576 13.100 1.00 95.31 86 LEU A N 1
ATOM 674 C CA . LEU A 1 86 ? -7.742 0.663 13.812 1.00 95.31 86 LEU A CA 1
ATOM 675 C C . LEU A 1 86 ? -8.917 1.118 14.686 1.00 95.31 86 LEU A C 1
ATOM 677 O O . LEU A 1 86 ? -8.741 1.313 15.887 1.00 95.31 86 LEU A O 1
ATOM 681 N N . GLU A 1 87 ? -10.119 1.220 14.124 1.00 97.25 87 GLU A N 1
ATOM 682 C CA . GLU A 1 87 ? -11.248 1.859 14.803 1.00 97.25 87 GLU A CA 1
ATOM 683 C C . GLU A 1 87 ? -11.925 0.932 15.814 1.00 97.25 87 GLU A C 1
ATOM 685 O O . GLU A 1 87 ? -12.223 1.352 16.931 1.00 97.25 87 GLU A O 1
ATOM 690 N N . THR A 1 88 ? -12.146 -0.337 15.457 1.00 96.31 88 THR A N 1
ATOM 691 C CA . THR A 1 88 ? -12.910 -1.269 16.306 1.00 96.31 88 THR A CA 1
ATOM 692 C C . THR A 1 88 ? -12.032 -1.917 17.367 1.00 96.31 88 THR A C 1
ATOM 694 O O . THR A 1 88 ? -12.430 -2.008 18.528 1.00 96.31 88 THR A O 1
ATOM 697 N N . PHE A 1 89 ? -10.838 -2.378 16.986 1.00 95.31 89 PHE A N 1
ATOM 698 C CA . PHE A 1 89 ? -9.984 -3.155 17.888 1.00 95.31 89 PHE A CA 1
ATOM 699 C C . PHE A 1 89 ? -8.967 -2.302 18.650 1.00 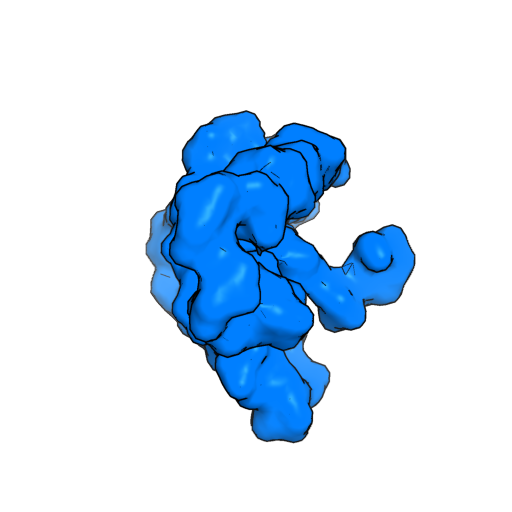95.31 89 PHE A C 1
ATOM 701 O O . PHE A 1 89 ? -8.624 -2.648 19.781 1.00 95.31 89 PHE A O 1
ATOM 708 N N . LEU A 1 90 ? -8.487 -1.204 18.058 1.00 94.06 90 LEU A N 1
ATOM 709 C CA . LEU A 1 90 ? -7.468 -0.342 18.668 1.00 94.06 90 LEU A CA 1
ATOM 710 C C . LEU A 1 90 ? -8.015 1.006 19.162 1.00 94.06 90 LEU A C 1
ATOM 712 O O . LEU A 1 90 ? -7.339 1.670 19.946 1.00 94.06 90 LEU A O 1
ATOM 716 N N . GLY A 1 91 ? -9.229 1.396 18.757 1.00 96.00 91 GLY A N 1
ATOM 717 C CA . GLY A 1 91 ? -9.840 2.673 19.137 1.00 96.00 91 GLY A CA 1
ATOM 718 C C . GLY A 1 91 ? -9.118 3.897 18.561 1.00 96.00 91 GLY A C 1
ATOM 719 O O . GLY A 1 91 ? -9.136 4.960 19.178 1.00 96.00 91 GLY A O 1
ATOM 720 N N . ILE A 1 92 ? -8.451 3.737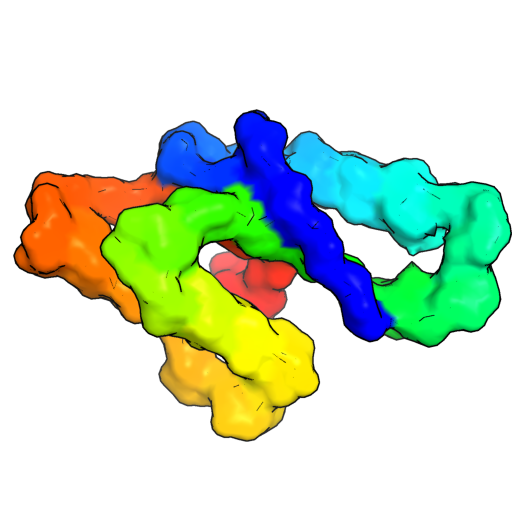 17.417 1.00 94.38 92 ILE A N 1
ATOM 721 C CA . ILE A 1 92 ? -7.708 4.778 16.700 1.00 94.38 92 ILE A CA 1
ATOM 722 C C . ILE A 1 92 ? -8.463 5.090 15.406 1.00 94.38 92 ILE A C 1
ATOM 724 O O . ILE A 1 92 ? -8.872 4.174 14.697 1.00 94.38 92 ILE A O 1
ATOM 728 N N . GLU A 1 93 ? -8.643 6.370 15.087 1.00 95.69 93 GLU A N 1
ATOM 729 C CA . GLU A 1 93 ? -9.260 6.786 13.824 1.00 95.69 93 GLU A CA 1
ATOM 730 C C . GLU A 1 93 ? -8.413 6.330 12.628 1.00 95.69 93 GLU A C 1
ATOM 732 O O . GLU A 1 93 ? -7.183 6.404 12.657 1.00 95.69 93 GLU A O 1
ATOM 737 N N . TYR A 1 94 ? -9.056 5.832 11.570 1.00 94.12 94 TYR A N 1
ATOM 738 C CA . TYR A 1 94 ? -8.331 5.491 10.353 1.00 94.12 94 TYR A CA 1
ATOM 739 C C . TYR A 1 94 ? -7.901 6.764 9.614 1.00 94.12 94 TYR A C 1
ATOM 741 O O . TYR A 1 94 ? -8.740 7.508 9.107 1.00 94.12 94 TYR A O 1
ATOM 749 N N . GLU A 1 95 ? -6.591 6.982 9.499 1.00 94.00 95 GLU A N 1
ATOM 750 C CA . GLU A 1 95 ? -6.017 8.133 8.803 1.00 94.00 95 GLU A CA 1
ATOM 751 C C . GLU A 1 95 ? -4.772 7.742 7.998 1.00 94.00 95 GLU A C 1
ATOM 753 O O . GLU A 1 95 ? -3.898 7.018 8.477 1.00 94.00 95 GLU A O 1
ATOM 758 N N . GLY A 1 96 ? -4.648 8.310 6.799 1.00 92.31 96 GLY A N 1
ATOM 759 C CA . GLY A 1 96 ? -3.455 8.225 5.963 1.00 92.31 96 GLY A CA 1
ATOM 760 C C . GLY A 1 96 ? -3.526 7.165 4.866 1.00 92.31 96 GLY A C 1
ATOM 761 O O . GLY A 1 96 ? -4.519 6.458 4.701 1.00 92.31 96 GLY A O 1
ATOM 762 N N . VAL A 1 97 ? -2.452 7.075 4.084 1.00 92.94 97 VAL A N 1
ATOM 763 C CA . VAL A 1 97 ? -2.322 6.185 2.929 1.00 92.94 97 VAL A CA 1
ATOM 764 C C . VAL A 1 97 ? -1.265 5.135 3.223 1.00 92.94 97 VAL A C 1
ATOM 766 O O . VAL A 1 97 ? -0.111 5.442 3.514 1.00 92.94 97 VAL A O 1
ATOM 769 N N . TYR A 1 98 ? -1.650 3.866 3.124 1.00 93.44 98 TYR A N 1
ATOM 770 C CA . TYR A 1 98 ? -0.810 2.741 3.539 1.00 93.44 98 TYR A CA 1
ATOM 771 C C . TYR A 1 98 ? -0.298 1.879 2.389 1.00 93.44 98 TYR A C 1
ATOM 773 O O . TYR A 1 98 ? 0.533 0.998 2.612 1.00 93.44 98 TYR A O 1
ATOM 781 N N . ALA A 1 99 ? -0.771 2.112 1.171 1.00 93.94 99 ALA A N 1
ATOM 782 C CA . ALA A 1 99 ? -0.337 1.407 -0.020 1.00 93.94 99 ALA A CA 1
ATOM 783 C C . ALA A 1 99 ? -0.386 2.354 -1.225 1.00 93.94 99 ALA A C 1
ATOM 785 O O . ALA A 1 99 ? -1.143 3.318 -1.207 1.00 93.94 99 ALA A O 1
ATOM 786 N N . TYR A 1 100 ? 0.421 2.098 -2.253 1.00 94.00 100 TYR A N 1
ATOM 787 C CA . TYR A 1 100 ? 0.410 2.876 -3.492 1.00 94.00 100 TYR A CA 1
ATOM 788 C C . TYR A 1 100 ? 0.932 2.056 -4.687 1.00 94.00 100 TYR A C 1
ATOM 790 O O . TYR A 1 100 ? 1.913 1.326 -4.523 1.00 94.00 100 TYR A O 1
ATOM 798 N N . PRO A 1 101 ? 0.375 2.208 -5.902 1.00 93.12 101 PRO A N 1
ATOM 799 C CA . PRO A 1 101 ? -0.899 2.871 -6.205 1.00 93.12 101 PRO A CA 1
ATOM 800 C C . PRO A 1 101 ? -2.095 2.079 -5.667 1.00 93.12 101 PRO A C 1
ATOM 802 O O . PRO A 1 101 ? -2.037 0.862 -5.602 1.00 93.12 101 PRO A O 1
ATOM 805 N N . THR A 1 102 ? -3.205 2.735 -5.343 1.00 87.88 102 THR A N 1
ATOM 806 C CA . THR A 1 102 ? -4.423 2.083 -4.820 1.00 87.88 102 THR A CA 1
ATOM 807 C C . THR A 1 102 ? -5.583 2.194 -5.811 1.00 87.88 102 THR A C 1
ATOM 809 O O . THR A 1 102 ? -6.546 2.898 -5.524 1.00 87.88 102 THR A O 1
ATOM 812 N N . PRO A 1 103 ? -5.549 1.487 -6.957 1.00 80.69 103 PRO A N 1
ATOM 813 C CA . PRO A 1 103 ? -6.553 1.632 -8.019 1.00 80.69 103 PRO A CA 1
ATOM 814 C C . PRO A 1 103 ? -7.975 1.206 -7.610 1.00 80.69 103 PRO A C 1
ATOM 816 O O . PRO A 1 103 ? -8.916 1.379 -8.375 1.00 80.69 103 PRO A O 1
ATOM 819 N N . TRP A 1 104 ? -8.133 0.605 -6.429 1.00 74.88 104 TRP A N 1
ATOM 820 C CA . TRP A 1 104 ? -9.416 0.207 -5.849 1.00 74.88 104 TRP A CA 1
ATOM 821 C C . TRP A 1 104 ? -10.052 1.279 -4.954 1.00 74.88 104 TRP A C 1
ATOM 823 O O . TRP A 1 104 ? -11.142 1.052 -4.437 1.00 74.88 104 TRP A O 1
ATOM 833 N N . ILE A 1 105 ? -9.392 2.419 -4.742 1.00 75.88 105 ILE A N 1
ATOM 834 C CA . ILE A 1 105 ? -9.974 3.573 -4.053 1.00 75.88 105 ILE A CA 1
ATOM 835 C C . ILE A 1 105 ? -10.496 4.527 -5.132 1.00 75.88 105 ILE A C 1
ATOM 837 O O . ILE A 1 105 ? -9.731 4.975 -5.983 1.00 75.88 105 ILE A O 1
ATOM 841 N N . GLU A 1 106 ? -11.796 4.833 -5.127 1.00 54.50 106 GLU A N 1
ATOM 842 C CA . GLU A 1 106 ? -12.361 5.802 -6.074 1.00 54.50 106 GLU A CA 1
ATOM 843 C C . GLU A 1 106 ? -11.684 7.174 -5.909 1.00 54.50 106 GLU A C 1
ATOM 845 O O . GLU A 1 106 ? -11.699 7.759 -4.827 1.00 54.50 106 GLU A O 1
ATOM 850 N N . GLY A 1 107 ? -11.100 7.694 -6.994 1.00 53.03 107 GLY A N 1
ATOM 851 C CA . GLY A 1 107 ? -10.446 9.007 -7.012 1.00 53.03 107 GLY A CA 1
ATOM 852 C C . GLY A 1 107 ? -8.966 9.029 -6.607 1.00 53.03 107 GLY A C 1
ATOM 853 O O . GLY A 1 107 ? -8.456 10.121 -6.360 1.00 53.03 107 GLY A O 1
ATOM 854 N N . SER A 1 108 ? -8.295 7.869 -6.536 1.00 46.59 108 SER A N 1
ATOM 855 C CA . SER A 1 108 ? -6.832 7.756 -6.370 1.00 46.59 108 SER A CA 1
ATOM 856 C C . SER A 1 108 ? -6.039 8.109 -7.623 1.00 46.59 108 SER A C 1
ATOM 858 O O . SER A 1 108 ? -6.489 7.677 -8.712 1.00 46.59 108 SER A O 1
#

Foldseek 3Di:
DAEDEDPPQFDFAHADNVVVVCCLVVPQLPPVPCVPPVCSVVVLYKYFYCVQVVLPVVLVVLVVCCSVCVPVNVVRDSLVVSQCSQCVVVVHHDGTGGMPDDPNDPPD

Secondary structure (DSSP, 8-state):
-EEE--TTTSBTT----HHHHHIIIIIIIT-TT-TT-HHHHTT-EEEE-HHHHHH-HHHHHHHHHHHH-TTTTSS--HHHHHHHIIIIII-----SB-EES-TTSTT-